Protein AF-A0AAW8KSW6-F1 (afdb_monomer_lite)

Secondary structure (DSSP, 8-state):
-HHHHHHHHHHHS----HHHHHHHHHHHTSSS--HHHHHHHHHHHHHHHHHHHHHHTSTTTT--SEETTEE-HHHHH-HHHHHHHHHHHHHHHHHHHHS-TTPBTTBPPPHHHHHHHHHHHHHHHHHHHHHHHHHHHHTTS---HHHHHHHHHHH-

Structure (mmCIF, N/CA/C/O backbone):
data_AF-A0AAW8KSW6-F1
#
_entry.id   AF-A0AAW8KSW6-F1
#
loop_
_atom_site.group_PDB
_atom_site.id
_atom_site.type_symbol
_atom_site.label_atom_id
_atom_site.label_alt_id
_atom_site.label_comp_id
_atom_site.label_asym_id
_atom_site.label_entity_id
_atom_si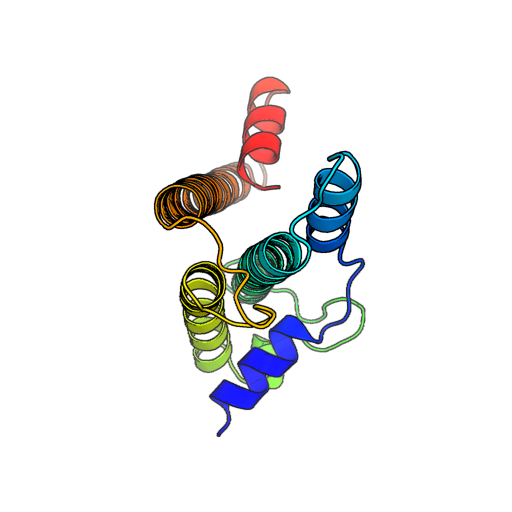te.label_seq_id
_atom_site.pdbx_PDB_ins_code
_atom_site.Cartn_x
_atom_site.Cartn_y
_atom_site.Cartn_z
_atom_site.occupancy
_atom_site.B_iso_or_equiv
_atom_site.auth_seq_id
_atom_site.auth_comp_id
_atom_site.auth_asym_id
_atom_site.auth_atom_id
_atom_site.pdbx_PDB_model_num
ATOM 1 N N . GLU A 1 1 ? 6.067 -20.289 7.081 1.00 73.19 1 GLU A N 1
ATOM 2 C CA . GLU A 1 1 ? 6.186 -19.276 8.149 1.00 73.19 1 GLU A CA 1
ATOM 3 C C . GLU A 1 1 ? 4.908 -18.445 8.217 1.00 73.19 1 GLU A C 1
ATOM 5 O O . GLU A 1 1 ? 4.375 -18.128 7.150 1.00 73.19 1 GLU A O 1
ATOM 10 N N . PRO A 1 2 ? 4.400 -18.128 9.421 1.00 82.06 2 PRO A N 1
ATOM 11 C CA . PRO A 1 2 ? 3.154 -17.374 9.610 1.00 82.06 2 PRO A CA 1
ATOM 12 C C . PRO A 1 2 ? 3.151 -16.025 8.881 1.00 82.06 2 PRO A C 1
ATOM 14 O O . PRO A 1 2 ? 2.206 -15.719 8.160 1.00 82.06 2 PRO A O 1
ATOM 17 N N . LEU A 1 3 ? 4.265 -15.290 8.945 1.00 92.62 3 LEU A N 1
ATOM 18 C CA . LEU A 1 3 ? 4.397 -13.954 8.360 1.00 92.62 3 LEU A CA 1
ATOM 19 C C . LEU A 1 3 ? 4.218 -13.930 6.836 1.00 92.62 3 LEU A C 1
ATOM 21 O O . LEU A 1 3 ? 3.461 -13.119 6.312 1.00 92.62 3 LEU A O 1
ATOM 25 N N . LYS A 1 4 ? 4.828 -14.874 6.109 1.00 95.44 4 LYS A N 1
ATOM 26 C CA . LYS A 1 4 ? 4.630 -15.004 4.653 1.00 95.44 4 LYS A CA 1
ATOM 27 C C . LYS A 1 4 ? 3.157 -15.232 4.294 1.00 95.44 4 LYS A C 1
ATOM 29 O O . LYS A 1 4 ? 2.681 -14.727 3.280 1.00 95.44 4 LYS A O 1
ATOM 34 N N . SER A 1 5 ? 2.449 -16.003 5.119 1.00 97.19 5 SER A N 1
ATOM 35 C CA . SER A 1 5 ? 1.030 -16.303 4.904 1.00 97.19 5 SER A CA 1
ATOM 36 C C . SER A 1 5 ? 0.161 -15.079 5.189 1.00 97.19 5 SER A C 1
ATOM 38 O O . SER A 1 5 ? -0.742 -14.803 4.407 1.00 97.19 5 SER A O 1
ATOM 40 N N . ALA A 1 6 ? 0.484 -14.307 6.230 1.00 97.44 6 ALA A N 1
ATOM 41 C CA . ALA A 1 6 ? -0.185 -13.051 6.556 1.00 97.44 6 ALA A CA 1
ATOM 42 C C . ALA A 1 6 ? 0.007 -11.982 5.465 1.00 97.44 6 ALA A C 1
ATOM 44 O O . ALA A 1 6 ? -0.968 -11.391 5.010 1.00 97.44 6 ALA A O 1
ATOM 45 N N . VAL A 1 7 ? 1.234 -11.804 4.958 1.00 97.56 7 VAL A N 1
ATOM 46 C CA . VAL A 1 7 ? 1.531 -10.901 3.827 1.00 97.56 7 VAL A CA 1
ATOM 47 C C . VAL A 1 7 ? 0.714 -11.288 2.594 1.00 97.56 7 VAL A C 1
ATOM 49 O O . VAL A 1 7 ? 0.074 -10.443 1.969 1.00 97.56 7 VAL A O 1
ATOM 52 N N . HIS A 1 8 ? 0.693 -12.581 2.256 1.00 97.25 8 HIS A N 1
ATOM 53 C CA . HIS A 1 8 ? -0.113 -13.076 1.143 1.00 97.25 8 HIS A CA 1
ATOM 54 C C . HIS A 1 8 ? -1.611 -12.846 1.382 1.00 97.25 8 HIS A C 1
ATOM 56 O O . HIS A 1 8 ? -2.307 -12.393 0.478 1.00 97.25 8 HIS A O 1
ATOM 62 N N . HIS A 1 9 ? -2.106 -13.131 2.589 1.00 97.19 9 HIS A N 1
ATOM 63 C CA . HIS A 1 9 ? -3.501 -12.913 2.969 1.00 97.19 9 HIS A CA 1
ATOM 64 C C . HIS A 1 9 ? -3.904 -11.450 2.800 1.00 97.19 9 HIS A C 1
ATOM 66 O O . HIS A 1 9 ? -4.836 -11.181 2.050 1.00 97.19 9 HIS A O 1
ATOM 72 N N . ALA A 1 10 ? -3.157 -10.511 3.386 1.00 96.56 10 ALA A N 1
ATOM 73 C CA . ALA A 1 10 ? -3.426 -9.075 3.305 1.00 96.56 10 ALA A CA 1
ATOM 74 C C . ALA A 1 10 ? -3.551 -8.571 1.855 1.00 96.56 10 ALA A C 1
ATOM 76 O O . ALA A 1 10 ? -4.452 -7.794 1.538 1.00 96.56 10 ALA A O 1
ATOM 77 N N . VAL A 1 11 ? -2.709 -9.071 0.943 1.00 96.56 11 VAL A N 1
ATOM 78 C CA . VAL A 1 11 ? -2.794 -8.731 -0.487 1.00 96.56 11 VAL A CA 1
ATOM 79 C C . VAL A 1 11 ? -3.980 -9.414 -1.164 1.00 96.56 11 VAL A C 1
ATOM 81 O O . VAL A 1 11 ? -4.621 -8.818 -2.031 1.00 96.56 11 VAL A O 1
ATOM 84 N N . MET A 1 12 ? -4.282 -10.659 -0.797 1.00 94.88 12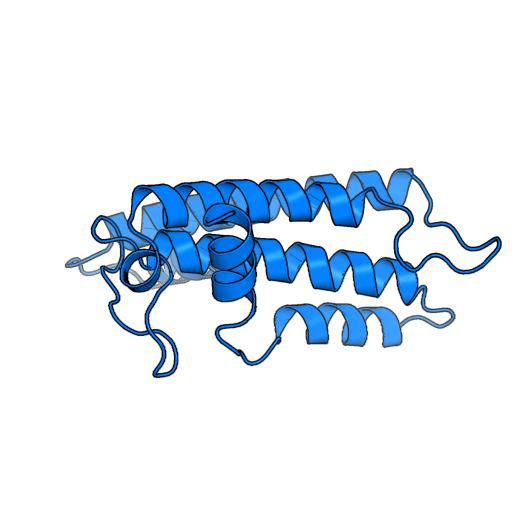 MET A N 1
ATOM 85 C CA . MET A 1 12 ? -5.237 -11.524 -1.494 1.00 94.88 12 MET A CA 1
ATOM 86 C C . MET A 1 12 ? -6.660 -11.500 -0.922 1.00 94.88 12 MET A C 1
ATOM 88 O O . MET A 1 12 ? -7.506 -12.253 -1.404 1.00 94.88 12 MET A O 1
ATOM 92 N N . LEU A 1 13 ? -6.985 -10.560 -0.026 1.00 90.00 13 LEU A N 1
ATOM 93 C CA . LEU A 1 13 ? -8.353 -10.217 0.419 1.00 90.00 13 LEU A CA 1
ATOM 94 C C . LEU A 1 13 ? -9.243 -9.619 -0.706 1.00 90.00 13 LEU A C 1
ATOM 96 O O . LEU A 1 13 ? -10.152 -8.818 -0.476 1.00 90.00 13 LEU A O 1
ATOM 100 N N . GLY A 1 14 ? -8.975 -9.969 -1.966 1.00 86.88 14 GLY A N 1
ATOM 101 C CA . GLY A 1 14 ? -9.665 -9.490 -3.158 1.00 86.88 14 GLY A CA 1
ATOM 102 C C . GLY A 1 14 ? -9.400 -8.015 -3.466 1.00 86.88 14 GLY A C 1
ATOM 103 O O . GLY A 1 14 ? -8.354 -7.455 -3.145 1.00 86.88 14 GLY A O 1
ATOM 104 N N . GLY A 1 15 ? -10.382 -7.364 -4.087 1.00 90.31 15 GLY A N 1
ATOM 105 C CA . GLY A 1 15 ? -10.380 -5.925 -4.334 1.00 90.31 15 GLY A CA 1
ATOM 106 C C . GLY A 1 15 ? -10.525 -5.536 -5.784 1.00 90.31 15 GLY A C 1
ATOM 107 O O . GLY A 1 15 ? -10.344 -6.337 -6.692 1.00 90.31 15 GLY A O 1
ATOM 108 N N . LYS A 1 16 ? -10.887 -4.269 -5.985 1.00 95.38 16 LYS A N 1
ATOM 109 C CA . LYS A 1 16 ? -11.190 -3.725 -7.313 1.00 95.38 16 LYS A CA 1
ATOM 110 C C . LYS A 1 16 ? -9.934 -3.418 -8.135 1.00 95.38 16 LYS A C 1
ATOM 112 O O . LYS A 1 16 ? -10.055 -3.166 -9.324 1.00 95.38 16 LYS A O 1
ATOM 117 N N . ARG A 1 17 ? -8.753 -3.394 -7.497 1.00 96.56 17 ARG A N 1
ATOM 118 C CA . ARG A 1 17 ? -7.448 -3.080 -8.115 1.00 96.56 17 ARG A CA 1
ATOM 119 C C . ARG A 1 17 ? -7.473 -1.797 -8.957 1.00 96.56 17 ARG A C 1
ATOM 121 O O . ARG A 1 17 ? -6.849 -1.716 -10.011 1.00 96.56 17 ARG A O 1
ATOM 128 N N . VAL A 1 18 ? -8.192 -0.779 -8.471 1.00 98.19 18 VAL A N 1
ATOM 129 C CA . VAL A 1 18 ? -8.360 0.505 -9.174 1.00 98.19 18 VAL A CA 1
ATOM 130 C C . VAL A 1 18 ? -7.010 1.187 -9.378 1.00 98.19 18 VAL A C 1
ATOM 132 O O . VAL A 1 18 ? -6.725 1.660 -10.472 1.00 98.19 18 VAL A O 1
ATOM 135 N N . ARG A 1 19 ? -6.150 1.193 -8.353 1.00 97.88 19 ARG A N 1
ATOM 136 C CA . ARG A 1 19 ? -4.840 1.846 -8.416 1.00 97.88 19 ARG A CA 1
ATOM 137 C C . ARG A 1 19 ? -3.909 1.190 -9.457 1.00 97.88 19 ARG A C 1
ATOM 139 O O . ARG A 1 19 ? -3.433 1.911 -10.332 1.00 97.88 19 ARG A O 1
ATOM 146 N N . PRO A 1 20 ? -3.742 -0.152 -9.487 1.00 98.12 20 PRO A N 1
ATOM 147 C CA . PRO A 1 20 ? -3.104 -0.850 -10.603 1.00 98.12 20 PRO A CA 1
ATOM 148 C C . PRO A 1 20 ? -3.692 -0.518 -11.972 1.00 98.12 20 PRO A C 1
ATOM 150 O O . PRO A 1 20 ? -2.944 -0.264 -12.917 1.00 98.12 20 PRO A O 1
ATOM 153 N N . ALA A 1 21 ? -5.024 -0.508 -12.089 1.00 98.19 21 ALA A N 1
ATOM 154 C CA . ALA A 1 21 ? -5.694 -0.217 -13.350 1.00 98.19 21 ALA A CA 1
ATOM 155 C C . ALA A 1 21 ? -5.355 1.194 -13.858 1.00 98.19 21 ALA A C 1
ATOM 157 O O . ALA A 1 21 ? -5.080 1.359 -15.044 1.00 98.19 21 ALA A O 1
ATOM 158 N N . LEU A 1 22 ? -5.279 2.190 -12.967 1.00 98.19 22 LEU A N 1
ATOM 159 C CA . LEU A 1 22 ? -4.863 3.554 -13.308 1.00 98.19 22 LEU A CA 1
ATOM 160 C C . LEU A 1 22 ? -3.409 3.623 -13.796 1.00 98.19 22 LEU A C 1
ATOM 162 O O . LEU A 1 22 ? -3.136 4.340 -14.760 1.00 98.19 22 LEU A O 1
ATOM 166 N N . CYS A 1 23 ? -2.484 2.861 -13.200 1.00 97.56 23 CYS A N 1
ATOM 167 C CA . CYS A 1 23 ? -1.100 2.786 -13.681 1.00 97.56 23 CYS A CA 1
ATOM 168 C C . CYS A 1 23 ? -1.036 2.272 -15.129 1.00 97.56 23 CYS A C 1
ATOM 170 O O . CYS A 1 23 ? -0.387 2.887 -15.977 1.00 97.56 23 CYS A O 1
ATOM 172 N N . TYR A 1 24 ? -1.746 1.182 -15.435 1.00 97.81 24 TYR A N 1
ATOM 173 C CA . TYR A 1 24 ? -1.784 0.622 -16.790 1.00 97.81 24 TYR A CA 1
ATOM 174 C C . TYR A 1 24 ? -2.518 1.518 -17.789 1.00 97.81 24 TYR A C 1
ATOM 176 O O . TYR A 1 24 ? -2.038 1.699 -18.911 1.00 97.81 24 TYR A O 1
ATOM 184 N N . ALA A 1 25 ? -3.651 2.102 -17.394 1.00 98.00 25 ALA A N 1
ATOM 185 C CA . ALA A 1 25 ? -4.396 3.037 -18.229 1.00 98.00 25 ALA A CA 1
ATOM 186 C C . ALA A 1 25 ? -3.526 4.245 -18.601 1.00 98.00 25 ALA A C 1
ATOM 188 O O . ALA A 1 25 ? -3.447 4.602 -19.771 1.00 98.00 25 ALA A O 1
ATOM 189 N N . THR A 1 26 ? -2.792 4.804 -17.633 1.00 96.69 26 THR A N 1
ATOM 190 C CA . THR A 1 26 ? -1.878 5.936 -17.857 1.00 96.69 26 THR A CA 1
ATOM 191 C C . THR A 1 26 ? -0.726 5.567 -18.789 1.00 96.69 26 THR A C 1
ATOM 193 O O . THR A 1 26 ? -0.403 6.331 -19.696 1.00 96.69 26 THR A O 1
ATOM 196 N N . ALA A 1 27 ? -0.123 4.387 -18.608 1.00 95.50 27 ALA A N 1
ATOM 197 C CA . ALA A 1 27 ? 0.924 3.907 -19.507 1.00 95.50 27 ALA A CA 1
ATOM 198 C C . ALA A 1 27 ? 0.406 3.759 -20.945 1.00 95.50 27 ALA A C 1
ATOM 200 O O . ALA A 1 27 ? 1.082 4.176 -21.878 1.00 95.50 27 ALA A O 1
ATOM 201 N N . SER A 1 28 ? -0.818 3.253 -21.116 1.00 96.56 28 SER A N 1
ATOM 202 C CA . SER A 1 28 ? -1.445 3.030 -22.428 1.00 96.56 28 SER A CA 1
ATOM 203 C C . SER A 1 28 ? -1.737 4.316 -23.214 1.00 96.56 28 SER A C 1
ATOM 205 O O . SER A 1 28 ? -2.008 4.242 -24.407 1.00 96.56 28 SER A O 1
ATOM 207 N N . LEU A 1 29 ? -1.671 5.492 -22.576 1.00 97.00 29 LEU A N 1
ATOM 208 C CA . LEU A 1 29 ? -1.768 6.788 -23.260 1.00 97.00 29 LEU A CA 1
ATOM 209 C C . LEU A 1 29 ? -0.467 7.178 -23.986 1.00 97.00 29 LEU A C 1
ATOM 211 O O . LEU A 1 29 ? -0.467 8.126 -24.768 1.00 97.00 29 LEU A O 1
ATOM 215 N N . GLN A 1 30 ? 0.648 6.493 -23.712 1.00 93.62 30 GLN A N 1
ATOM 216 C CA . GLN A 1 30 ? 1.944 6.758 -24.337 1.00 93.62 30 GLN A CA 1
ATOM 217 C C . GLN A 1 30 ? 2.066 6.038 -25.686 1.00 93.62 30 GLN A C 1
ATOM 219 O O . GLN A 1 30 ? 1.563 4.932 -25.858 1.00 93.62 30 GLN A O 1
ATOM 224 N N . SER A 1 31 ? 2.802 6.630 -26.631 1.00 93.00 31 SER A N 1
ATOM 225 C CA . SER A 1 31 ? 3.036 6.039 -27.959 1.00 93.00 31 SER A CA 1
ATOM 226 C C . SER A 1 31 ? 3.920 4.787 -27.931 1.00 93.00 31 SER A C 1
ATOM 228 O O . SER A 1 31 ? 3.766 3.914 -28.780 1.00 93.00 31 SER A O 1
ATOM 230 N N . ASN A 1 32 ? 4.831 4.688 -26.960 1.00 89.38 32 ASN A N 1
ATOM 231 C CA . ASN A 1 32 ? 5.671 3.516 -26.725 1.00 89.38 32 ASN A CA 1
ATOM 232 C C . ASN A 1 32 ? 5.668 3.170 -25.222 1.00 89.38 32 ASN A C 1
ATOM 234 O O . ASN A 1 32 ? 6.558 3.605 -24.483 1.00 89.38 32 ASN A O 1
ATOM 238 N N . PRO A 1 33 ? 4.623 2.482 -24.731 1.00 90.88 33 PRO A N 1
ATOM 239 C CA . PRO A 1 33 ? 4.455 2.225 -23.309 1.00 90.88 33 PRO A CA 1
ATOM 240 C C . PRO A 1 33 ? 5.488 1.222 -22.787 1.00 90.88 33 PRO A C 1
ATOM 242 O O . PRO A 1 33 ? 5.579 0.093 -23.262 1.00 90.88 33 PRO A O 1
ATOM 245 N N . ASN A 1 34 ? 6.201 1.588 -21.719 1.00 91.38 34 ASN A N 1
ATOM 246 C CA . ASN A 1 34 ? 6.984 0.625 -20.946 1.00 91.38 34 ASN A CA 1
ATOM 247 C C . ASN A 1 34 ? 6.065 -0.098 -19.942 1.00 91.38 34 ASN A C 1
ATOM 249 O O . ASN A 1 34 ? 5.923 0.315 -18.786 1.00 91.38 34 ASN A O 1
ATOM 253 N N . PHE A 1 35 ? 5.411 -1.175 -20.387 1.00 93.31 35 PHE A N 1
ATOM 254 C CA . PHE A 1 35 ? 4.485 -1.939 -19.545 1.00 93.31 35 PHE A CA 1
ATOM 255 C C . PHE A 1 35 ? 5.166 -2.681 -18.388 1.00 93.31 35 PHE A C 1
ATOM 257 O O . PH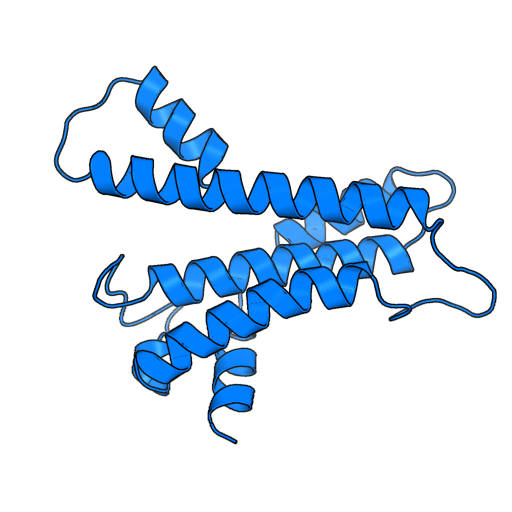E A 1 35 ? 4.515 -2.918 -17.370 1.00 93.31 35 PHE A O 1
ATOM 264 N N . ALA A 1 36 ? 6.460 -2.995 -18.492 1.00 92.81 36 ALA A N 1
ATOM 265 C CA . ALA A 1 36 ? 7.231 -3.557 -17.384 1.00 92.81 36 ALA A CA 1
ATOM 266 C C . ALA A 1 36 ? 7.344 -2.551 -16.225 1.00 92.81 36 ALA A C 1
ATOM 268 O O . ALA A 1 36 ? 7.012 -2.870 -15.080 1.00 92.81 36 ALA A O 1
ATOM 269 N N . ALA A 1 37 ? 7.707 -1.302 -16.534 1.00 93.25 37 ALA A N 1
ATOM 270 C CA . ALA A 1 37 ? 7.750 -0.211 -15.562 1.00 93.25 37 ALA A CA 1
ATOM 271 C C . ALA A 1 37 ? 6.361 0.086 -14.976 1.00 93.25 37 ALA A C 1
ATOM 273 O O . ALA A 1 37 ? 6.213 0.236 -13.762 1.00 93.25 37 ALA A O 1
ATOM 274 N N . ALA A 1 38 ? 5.327 0.116 -15.826 1.00 95.38 38 ALA A N 1
ATOM 275 C CA . ALA A 1 38 ? 3.947 0.315 -15.388 1.00 95.38 38 ALA A CA 1
ATOM 276 C C . ALA A 1 38 ? 3.482 -0.798 -14.438 1.00 95.38 38 ALA A C 1
ATOM 278 O O . ALA A 1 38 ? 2.829 -0.516 -13.435 1.00 95.38 38 ALA A O 1
ATOM 279 N N . ARG A 1 39 ? 3.865 -2.053 -14.707 1.00 96.69 39 ARG A N 1
ATOM 280 C CA . ARG A 1 39 ? 3.571 -3.198 -13.840 1.00 96.69 39 ARG A CA 1
ATOM 281 C C . ARG A 1 39 ? 4.258 -3.079 -12.484 1.00 96.69 39 ARG A C 1
ATOM 283 O O . ARG A 1 39 ? 3.602 -3.318 -11.474 1.00 96.69 39 ARG A O 1
ATOM 290 N N . ARG A 1 40 ? 5.537 -2.688 -12.434 1.00 96.81 40 ARG A N 1
ATOM 291 C CA . ARG A 1 40 ? 6.234 -2.449 -11.156 1.00 96.81 40 ARG A CA 1
ATOM 292 C C . ARG A 1 40 ? 5.547 -1.356 -10.341 1.00 96.81 40 ARG A C 1
ATOM 294 O O . ARG A 1 40 ? 5.277 -1.567 -9.164 1.00 96.81 40 ARG A O 1
ATOM 301 N N . ALA A 1 41 ? 5.189 -0.238 -10.975 1.00 97.31 41 ALA A N 1
ATOM 302 C CA . ALA A 1 41 ? 4.448 0.840 -10.320 1.00 97.31 41 ALA A CA 1
ATOM 303 C C . ALA A 1 41 ? 3.065 0.388 -9.820 1.00 97.31 41 ALA A C 1
ATOM 305 O O . ALA A 1 41 ? 2.693 0.697 -8.689 1.00 97.31 41 ALA A O 1
ATOM 306 N N . ALA A 1 42 ? 2.335 -0.389 -10.625 1.00 98.19 42 ALA A N 1
ATOM 307 C CA . ALA A 1 42 ? 1.035 -0.944 -10.263 1.00 98.19 42 ALA A CA 1
ATOM 308 C C . ALA A 1 42 ? 1.120 -1.855 -9.030 1.00 98.19 42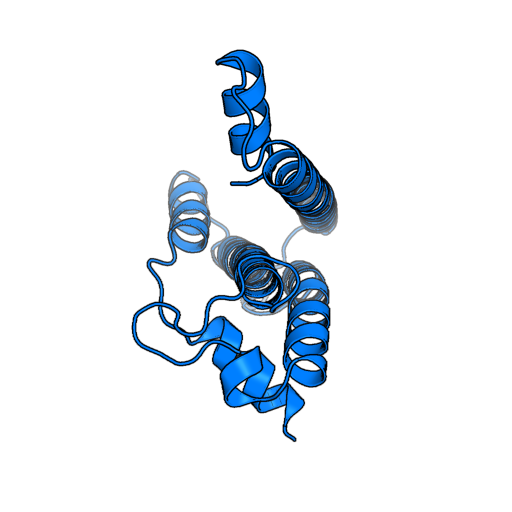 ALA A C 1
ATOM 310 O O . ALA A 1 42 ? 0.311 -1.727 -8.114 1.00 98.19 42 ALA A O 1
ATOM 311 N N . VAL A 1 43 ? 2.112 -2.752 -8.992 1.00 98.12 43 VAL A N 1
ATOM 312 C CA . VAL A 1 43 ? 2.352 -3.629 -7.839 1.00 98.12 43 VAL A CA 1
ATOM 313 C C . VAL A 1 43 ? 2.729 -2.801 -6.616 1.00 98.12 43 VAL A C 1
ATOM 315 O O . VAL A 1 43 ? 2.124 -2.977 -5.568 1.00 98.12 43 VAL A O 1
ATOM 318 N N . ALA A 1 44 ? 3.669 -1.864 -6.742 1.00 98.38 44 ALA A N 1
ATOM 319 C CA . ALA A 1 44 ? 4.132 -1.065 -5.615 1.00 98.38 44 ALA A CA 1
ATOM 320 C C . ALA A 1 44 ? 3.020 -0.230 -4.970 1.00 98.38 44 ALA A C 1
ATOM 322 O O . ALA A 1 44 ? 2.864 -0.247 -3.753 1.00 98.38 44 ALA A O 1
ATOM 323 N N . VAL A 1 45 ? 2.200 0.453 -5.770 1.00 98.38 45 VAL A N 1
ATOM 324 C CA . VAL A 1 45 ? 1.064 1.221 -5.243 1.00 98.38 45 VAL A CA 1
ATOM 325 C C . VAL A 1 45 ? 0.022 0.312 -4.588 1.00 98.38 45 VAL A C 1
ATOM 327 O O . VAL A 1 45 ? -0.555 0.683 -3.569 1.00 98.38 45 VAL A O 1
ATOM 330 N N . GLU A 1 46 ? -0.225 -0.881 -5.132 1.00 98.56 46 GLU A N 1
ATOM 331 C CA . GLU A 1 46 ? -1.163 -1.816 -4.505 1.00 98.56 46 GLU A CA 1
ATOM 332 C C . GLU A 1 46 ? -0.597 -2.425 -3.221 1.00 98.56 46 GLU A C 1
ATOM 334 O O . GLU A 1 46 ? -1.364 -2.665 -2.297 1.00 98.56 46 GLU A O 1
ATOM 339 N N . LEU A 1 47 ? 0.720 -2.626 -3.115 1.00 98.56 47 LEU A N 1
ATOM 340 C CA . LEU A 1 47 ? 1.368 -3.029 -1.864 1.00 98.56 47 LEU A CA 1
ATOM 341 C C . LEU A 1 47 ? 1.223 -1.936 -0.798 1.00 98.56 47 LEU A C 1
ATOM 343 O O . LEU A 1 47 ? 0.855 -2.254 0.330 1.00 98.56 47 LEU A O 1
ATOM 347 N N . ILE A 1 48 ? 1.402 -0.660 -1.174 1.00 98.50 48 ILE A N 1
ATOM 348 C CA . ILE A 1 48 ? 1.120 0.480 -0.287 1.00 98.50 48 ILE A CA 1
ATOM 349 C C . ILE A 1 48 ? -0.337 0.475 0.180 1.00 98.50 48 ILE A C 1
ATOM 351 O O . ILE A 1 48 ? -0.622 0.581 1.368 1.00 98.50 48 ILE A O 1
ATOM 355 N N . HIS A 1 49 ? -1.267 0.274 -0.750 1.00 98.38 49 HIS A N 1
ATOM 356 C CA . HIS A 1 49 ? -2.682 0.194 -0.415 1.00 98.38 49 HIS A CA 1
ATOM 357 C C . HIS A 1 49 ? -3.015 -0.997 0.498 1.00 98.38 49 HIS A C 1
ATOM 359 O O . HIS A 1 49 ? -3.794 -0.853 1.433 1.00 98.38 49 HIS A O 1
ATOM 365 N N . CYS A 1 50 ? -2.455 -2.181 0.237 1.00 98.19 50 CYS A N 1
ATOM 366 C CA . CYS A 1 50 ? -2.720 -3.363 1.055 1.00 98.19 50 CYS A CA 1
ATOM 367 C C . CYS A 1 50 ? -2.131 -3.221 2.461 1.00 98.19 50 CYS A C 1
ATOM 369 O O . CYS A 1 50 ? -2.779 -3.660 3.409 1.00 98.19 50 CYS A O 1
ATOM 371 N N . TYR A 1 51 ? -0.951 -2.601 2.613 1.00 97.75 51 TYR A N 1
ATOM 372 C CA . TYR A 1 51 ? -0.418 -2.335 3.951 1.00 97.75 51 TYR A CA 1
ATOM 373 C C . TYR A 1 51 ? -1.352 -1.401 4.714 1.00 97.75 51 TYR A C 1
ATOM 375 O O . TYR A 1 51 ? -1.662 -1.689 5.866 1.00 97.75 51 TYR A O 1
ATOM 383 N N . SER A 1 52 ? -1.817 -0.318 4.074 1.00 98.00 52 SER A N 1
ATOM 384 C CA . SER A 1 52 ? -2.636 0.679 4.766 1.00 98.00 52 SER A CA 1
ATOM 385 C C . SER A 1 52 ? -3.907 0.037 5.309 1.00 98.00 52 SER A C 1
ATOM 387 O O . SER A 1 52 ? -4.252 0.256 6.456 1.00 98.00 52 SER A O 1
ATOM 389 N N . LEU A 1 53 ? -4.538 -0.846 4.527 1.00 98.00 53 LEU A N 1
ATOM 390 C CA . LEU A 1 53 ? -5.703 -1.612 4.970 1.00 98.00 53 LEU A CA 1
ATOM 391 C C . LEU A 1 53 ? -5.379 -2.588 6.105 1.00 98.00 53 LEU A C 1
ATOM 393 O O . LEU A 1 53 ? -6.165 -2.712 7.034 1.00 98.00 53 LEU A O 1
ATOM 397 N N . ALA A 1 54 ? -4.245 -3.291 6.039 1.00 97.62 54 ALA A N 1
ATOM 398 C CA . ALA A 1 54 ? -3.860 -4.230 7.091 1.00 97.62 54 ALA A CA 1
ATOM 399 C C . ALA A 1 54 ? -3.642 -3.529 8.442 1.00 97.62 54 ALA A C 1
ATOM 401 O O . ALA A 1 54 ? -3.951 -4.116 9.478 1.00 97.62 54 ALA A O 1
ATOM 402 N N . HIS A 1 55 ? -3.118 -2.299 8.425 1.00 98.44 55 HIS A N 1
ATOM 403 C CA . HIS A 1 55 ? -2.949 -1.467 9.618 1.00 98.44 55 HIS A CA 1
ATOM 404 C C . HIS A 1 55 ? -4.257 -0.795 10.047 1.00 98.44 55 HIS A C 1
ATOM 406 O O . HIS A 1 55 ? -4.561 -0.825 11.234 1.00 98.44 55 HIS A O 1
ATOM 412 N N . ASP A 1 56 ? -5.053 -0.266 9.116 1.00 97.44 56 ASP A N 1
ATOM 413 C CA . ASP A 1 56 ? -6.369 0.325 9.410 1.00 97.44 56 ASP A CA 1
ATOM 414 C C . ASP A 1 56 ? -7.324 -0.696 10.042 1.00 97.44 56 ASP A C 1
ATOM 416 O O . ASP A 1 56 ? -8.099 -0.351 10.923 1.00 97.44 56 ASP A O 1
ATOM 420 N N . ASP A 1 57 ? -7.222 -1.976 9.672 1.00 98.12 57 ASP A N 1
ATOM 421 C CA . ASP A 1 57 ? -8.039 -3.041 10.258 1.00 98.12 57 ASP A CA 1
ATOM 422 C C . ASP A 1 57 ? -7.701 -3.336 11.734 1.00 98.12 57 ASP A C 1
ATOM 424 O O . ASP A 1 57 ? -8.443 -4.073 12.378 1.00 98.12 57 ASP A O 1
ATOM 428 N N . LEU A 1 58 ? -6.576 -2.856 12.284 1.00 98.50 58 LEU A N 1
ATOM 429 C CA . LEU A 1 58 ? -6.149 -3.197 13.649 1.00 98.50 58 LEU A CA 1
ATOM 430 C C . LEU A 1 58 ? -7.116 -2.661 14.723 1.00 98.50 58 LEU A C 1
ATOM 432 O O . LEU A 1 58 ? -7.752 -1.625 14.518 1.00 98.50 58 LEU A O 1
ATOM 436 N N . PRO A 1 59 ? -7.170 -3.286 15.918 1.00 98.25 59 PRO A N 1
ATOM 437 C CA . PRO A 1 59 ? -8.060 -2.849 16.998 1.00 98.25 59 PRO A CA 1
ATOM 438 C C . PRO A 1 59 ? -7.864 -1.410 17.482 1.00 98.25 59 PRO A C 1
ATOM 440 O O . PRO A 1 59 ? -8.789 -0.814 18.026 1.00 98.25 59 PRO A O 1
ATOM 443 N N . CYS A 1 60 ? -6.665 -0.850 17.309 1.00 96.62 60 CYS A N 1
ATOM 444 C CA . CYS A 1 60 ? -6.355 0.537 17.661 1.00 96.62 60 CYS A CA 1
ATOM 445 C C . CYS A 1 60 ? -6.709 1.562 16.568 1.00 96.62 60 CYS A C 1
ATOM 447 O O . CYS A 1 60 ? -6.494 2.753 16.786 1.00 96.62 60 CYS A O 1
ATOM 449 N N . MET A 1 61 ? -7.204 1.095 15.421 1.00 97.06 61 MET A N 1
ATOM 450 C CA . MET A 1 61 ? -7.606 1.886 14.259 1.00 97.06 61 MET A CA 1
ATOM 451 C C . MET A 1 61 ? -9.116 1.673 14.032 1.00 97.06 61 MET A C 1
ATOM 453 O O . MET A 1 61 ? -9.900 1.998 14.921 1.00 97.06 61 MET A O 1
ATOM 457 N N . ASP A 1 62 ? -9.539 1.069 12.917 1.00 96.12 62 ASP A N 1
ATOM 458 C CA . ASP A 1 62 ? -10.960 0.854 12.603 1.00 96.12 62 ASP A CA 1
ATOM 459 C C . ASP A 1 62 ? -11.545 -0.370 13.340 1.00 96.12 62 ASP A C 1
ATOM 461 O O . ASP A 1 62 ? -12.764 -0.512 13.452 1.00 96.12 62 ASP A O 1
ATOM 465 N N . ASN A 1 63 ? -10.690 -1.261 13.867 1.00 97.12 63 ASN A N 1
ATOM 466 C CA . ASN A 1 63 ? -11.080 -2.502 14.549 1.00 97.12 63 ASN A CA 1
ATOM 467 C C . ASN A 1 63 ? -12.007 -3.404 13.701 1.00 97.12 63 ASN A C 1
ATOM 469 O O . ASN A 1 63 ? -12.931 -4.056 14.202 1.00 97.12 63 ASN A O 1
ATOM 473 N N . ASP A 1 64 ? -11.762 -3.439 12.391 1.00 97.94 64 ASP A N 1
ATOM 474 C CA . ASP A 1 64 ? -12.538 -4.227 11.439 1.00 97.94 64 ASP A CA 1
ATOM 475 C C . ASP A 1 64 ? -12.242 -5.729 11.595 1.00 97.94 64 ASP A C 1
ATOM 477 O O . ASP A 1 64 ? -11.123 -6.203 11.389 1.00 97.94 64 ASP A O 1
ATOM 481 N N . LEU A 1 65 ? -13.273 -6.532 11.877 1.00 98.19 65 LEU A N 1
ATOM 482 C CA . LEU A 1 65 ? -13.132 -7.995 11.962 1.00 98.19 65 LEU A CA 1
ATOM 483 C C . LEU A 1 65 ? -13.181 -8.685 10.592 1.00 98.19 65 LEU A C 1
ATOM 485 O O . LEU A 1 65 ? -12.660 -9.789 10.410 1.00 98.19 65 LEU A O 1
ATOM 489 N N . LEU A 1 66 ? -13.850 -8.056 9.624 1.00 97.75 66 LEU A N 1
ATOM 490 C CA . LEU A 1 66 ? -14.069 -8.597 8.288 1.00 97.75 66 LEU A CA 1
ATOM 491 C C . LEU A 1 66 ? -13.792 -7.542 7.225 1.00 97.75 66 LEU A C 1
ATOM 493 O O . LEU A 1 66 ? -14.318 -6.436 7.279 1.00 97.75 66 LEU A O 1
ATOM 497 N N . ARG A 1 67 ? -13.098 -7.944 6.162 1.00 97.25 67 ARG A N 1
ATOM 498 C CA . ARG A 1 67 ? -12.913 -7.144 4.953 1.00 97.25 67 ARG A CA 1
ATOM 499 C C . ARG A 1 67 ? -13.386 -7.939 3.750 1.00 97.25 67 ARG A C 1
ATOM 501 O O . ARG A 1 67 ? -12.882 -9.017 3.448 1.00 97.25 67 ARG A O 1
ATOM 508 N N . ARG A 1 68 ? -14.404 -7.407 3.060 1.00 95.06 68 ARG A N 1
ATOM 509 C CA . ARG A 1 68 ? -15.047 -8.048 1.890 1.00 95.06 68 ARG A CA 1
ATOM 510 C C . ARG A 1 68 ? -15.522 -9.482 2.179 1.00 95.06 68 ARG A C 1
ATOM 512 O O . ARG A 1 68 ? -15.391 -10.371 1.342 1.00 95.06 68 ARG A O 1
ATOM 519 N N . GLY A 1 69 ? -16.074 -9.691 3.375 1.00 94.94 69 GLY A N 1
ATOM 520 C CA . GLY A 1 69 ? -16.608 -10.982 3.819 1.00 94.94 69 GLY A CA 1
ATOM 521 C C . GLY A 1 69 ? -15.554 -12.007 4.246 1.00 94.94 69 GLY A C 1
ATOM 522 O O . GLY A 1 69 ? -15.916 -13.149 4.504 1.00 94.94 69 GLY A O 1
ATOM 523 N N . GLN A 1 70 ? -14.277 -11.626 4.322 1.00 96.31 70 GLN A N 1
ATOM 524 C CA . GLN A 1 70 ? -13.178 -12.479 4.783 1.00 96.31 70 GLN A CA 1
ATOM 525 C C . GLN A 1 70 ? -12.577 -11.920 6.082 1.00 96.31 70 GLN A C 1
ATOM 527 O O . GLN A 1 70 ? -12.598 -10.700 6.253 1.00 96.31 70 GLN A O 1
ATOM 532 N N . PRO A 1 71 ? -12.021 -12.758 6.977 1.00 97.81 71 PRO A N 1
ATOM 533 C CA . PRO A 1 71 ? -11.314 -12.289 8.169 1.00 97.81 71 PRO A CA 1
ATOM 534 C C . PRO A 1 71 ? -10.194 -11.307 7.823 1.00 97.81 71 PRO A C 1
ATOM 536 O O . PRO A 1 71 ? -9.405 -11.565 6.908 1.00 97.81 71 PRO A O 1
ATOM 539 N N . THR A 1 72 ? -10.102 -10.197 8.553 1.00 98.25 72 THR A N 1
ATOM 540 C CA . THR A 1 72 ? -8.970 -9.267 8.419 1.00 98.25 72 THR A CA 1
ATOM 541 C C . THR A 1 72 ? -7.665 -9.925 8.867 1.00 98.25 72 THR A C 1
ATOM 543 O O . THR A 1 72 ? -7.652 -11.012 9.455 1.00 98.25 72 THR A O 1
ATOM 546 N N . CYS A 1 73 ? -6.529 -9.309 8.531 1.00 97.81 73 CYS A N 1
ATOM 547 C CA . CYS A 1 73 ? -5.225 -9.929 8.769 1.00 97.81 73 CYS A CA 1
ATOM 548 C C . CYS A 1 73 ? -4.983 -10.212 10.260 1.00 97.81 73 CYS A C 1
ATOM 550 O O . CYS A 1 73 ? -4.496 -11.291 10.599 1.00 97.81 73 CYS A O 1
ATOM 552 N N . HIS A 1 74 ? -5.371 -9.288 11.145 1.00 98.25 74 HIS A N 1
ATOM 553 C CA . HIS A 1 74 ? -5.177 -9.456 12.585 1.00 98.25 74 HIS A CA 1
ATOM 554 C C . HIS A 1 74 ? -6.100 -10.531 13.174 1.00 98.25 74 HIS A C 1
ATOM 556 O O . HIS A 1 74 ? -5.682 -11.276 14.055 1.00 98.25 74 HIS A O 1
ATOM 562 N N . VAL A 1 75 ? -7.316 -10.689 12.640 1.00 98.25 75 VAL A N 1
ATOM 563 C CA . VAL A 1 75 ? -8.230 -11.764 13.053 1.00 98.25 75 VAL A CA 1
ATOM 564 C C . VAL A 1 75 ? -7.687 -13.136 12.653 1.00 98.25 75 VAL A C 1
ATOM 566 O O . VAL A 1 75 ? -7.804 -14.095 13.412 1.00 98.25 75 VAL A O 1
ATOM 569 N N . ALA A 1 76 ? -7.090 -13.250 11.465 1.00 97.44 76 ALA A N 1
ATOM 570 C CA . ALA A 1 76 ? -6.587 -14.524 10.958 1.00 97.44 76 ALA A CA 1
ATOM 571 C C . ALA A 1 76 ? -5.217 -14.928 11.536 1.00 97.44 76 ALA A C 1
ATOM 573 O O . ALA A 1 76 ? -4.944 -16.124 11.655 1.00 97.44 76 ALA A O 1
ATOM 574 N N . PHE A 1 77 ? -4.353 -13.961 11.867 1.00 97.56 77 PHE A N 1
ATOM 575 C CA . PHE A 1 77 ? -2.944 -14.222 12.199 1.00 97.56 77 PHE A CA 1
ATOM 576 C C . PHE A 1 77 ? -2.452 -13.582 13.504 1.00 97.56 77 PHE A C 1
ATOM 578 O O . PHE A 1 77 ? -1.315 -13.841 13.889 1.00 97.56 77 PHE A O 1
ATOM 585 N N . GLY A 1 78 ? -3.276 -12.791 14.190 1.00 97.94 78 GLY A N 1
ATOM 586 C CA . GLY A 1 78 ? -2.871 -11.997 15.351 1.00 97.94 78 GLY A CA 1
ATOM 587 C C . GLY A 1 78 ? -2.415 -10.584 14.980 1.00 97.94 78 GLY A C 1
ATOM 588 O O . GLY A 1 78 ? -1.995 -10.315 13.851 1.00 97.94 78 GLY A O 1
ATOM 589 N N . GLU A 1 79 ? -2.524 -9.665 15.941 1.00 98.25 79 GLU A N 1
ATOM 590 C CA . GLU A 1 79 ? -2.191 -8.243 15.774 1.00 98.25 79 GLU A CA 1
ATOM 591 C C . GLU A 1 79 ? -0.715 -8.019 15.438 1.00 98.25 79 GLU A C 1
ATOM 593 O O . GLU A 1 79 ? -0.399 -7.270 14.516 1.00 98.25 79 GLU A O 1
ATOM 598 N N . ASP A 1 80 ? 0.188 -8.711 16.134 1.00 98.12 80 ASP A N 1
ATOM 599 C CA . ASP A 1 80 ? 1.636 -8.616 15.936 1.00 98.12 80 ASP A CA 1
ATOM 600 C C . ASP A 1 80 ? 2.049 -9.019 14.514 1.00 98.12 80 ASP A C 1
ATOM 602 O O . ASP A 1 80 ? 2.801 -8.320 13.835 1.00 98.12 80 ASP A O 1
ATOM 606 N N . THR A 1 81 ? 1.497 -10.124 14.025 1.00 98.19 81 THR A N 1
ATOM 607 C CA . THR A 1 81 ? 1.782 -10.645 12.694 1.00 98.19 81 THR A CA 1
ATOM 608 C C . THR A 1 81 ? 1.153 -9.767 11.614 1.00 98.19 81 THR A C 1
ATOM 610 O O . THR A 1 81 ? 1.767 -9.573 10.565 1.00 98.19 81 THR A O 1
ATOM 613 N N . ALA A 1 82 ? -0.038 -9.207 11.849 1.00 98.06 82 ALA A N 1
ATOM 614 C CA . ALA A 1 82 ? -0.679 -8.275 10.922 1.00 98.06 82 ALA A CA 1
ATOM 615 C C . ALA A 1 82 ? 0.072 -6.942 10.813 1.00 98.06 82 ALA A C 1
ATOM 617 O O . ALA A 1 82 ? 0.280 -6.452 9.700 1.00 98.06 82 ALA A O 1
ATOM 618 N N . LEU A 1 83 ? 0.544 -6.404 11.941 1.00 98.38 83 LEU A N 1
ATOM 619 C CA . LEU A 1 83 ? 1.396 -5.218 11.980 1.00 98.38 83 LEU A CA 1
ATOM 620 C C . LEU A 1 83 ? 2.660 -5.436 11.135 1.00 98.38 83 LEU A C 1
ATOM 622 O O . LEU A 1 83 ? 2.908 -4.687 10.188 1.00 98.38 83 LEU A O 1
ATOM 626 N N . LEU A 1 84 ? 3.398 -6.519 11.408 1.00 98.44 84 LEU A N 1
ATOM 627 C CA . LEU A 1 84 ? 4.631 -6.858 10.689 1.00 98.44 84 LEU A CA 1
ATOM 628 C C . LEU A 1 84 ? 4.386 -7.195 9.211 1.00 98.44 84 LEU A C 1
ATOM 630 O O . LEU A 1 84 ? 5.245 -6.941 8.364 1.00 98.44 84 LEU A O 1
ATOM 634 N N . ALA A 1 85 ? 3.222 -7.757 8.871 1.00 98.38 85 ALA A N 1
ATOM 635 C CA . ALA A 1 85 ? 2.841 -7.970 7.480 1.00 98.38 85 ALA A CA 1
ATOM 636 C C . ALA A 1 85 ? 2.693 -6.633 6.739 1.00 98.38 85 ALA A C 1
ATOM 638 O O . ALA A 1 85 ? 3.184 -6.514 5.615 1.00 98.38 85 ALA A O 1
ATOM 639 N N . GLY A 1 86 ? 2.086 -5.621 7.366 1.00 98.19 86 GLY A N 1
ATOM 640 C CA . GLY A 1 86 ? 2.028 -4.267 6.813 1.00 98.19 86 GLY A CA 1
ATOM 641 C C . GLY A 1 86 ? 3.419 -3.650 6.609 1.00 98.19 86 GLY A C 1
ATOM 642 O O . GLY A 1 86 ? 3.717 -3.163 5.518 1.00 98.19 86 GLY A O 1
ATOM 643 N N . ASP A 1 87 ? 4.317 -3.773 7.588 1.00 98.44 87 ASP A N 1
ATOM 644 C CA . ASP A 1 87 ? 5.688 -3.241 7.488 1.00 98.44 87 ASP A CA 1
ATOM 645 C C . ASP A 1 87 ? 6.474 -3.860 6.317 1.00 98.44 87 ASP A C 1
ATOM 647 O O . ASP A 1 87 ? 7.195 -3.172 5.575 1.00 98.44 87 ASP A O 1
ATOM 651 N N . ILE A 1 88 ? 6.297 -5.168 6.101 1.00 98.06 88 ILE A N 1
ATOM 652 C CA . ILE A 1 88 ? 6.870 -5.873 4.952 1.00 98.06 88 ILE A CA 1
ATOM 653 C C . ILE A 1 88 ? 6.265 -5.362 3.648 1.00 98.06 88 ILE A C 1
ATOM 655 O O . ILE A 1 88 ? 7.015 -5.075 2.717 1.00 98.06 88 ILE A O 1
ATOM 659 N N . LEU A 1 89 ? 4.940 -5.226 3.561 1.00 98.50 89 LEU A N 1
ATOM 660 C CA . LEU A 1 89 ? 4.270 -4.749 2.348 1.00 98.50 89 LEU A CA 1
ATOM 661 C C . LEU A 1 89 ? 4.747 -3.349 1.950 1.00 98.50 89 LEU A C 1
ATOM 663 O O . LEU A 1 89 ? 5.038 -3.115 0.774 1.00 98.50 89 LEU A O 1
ATOM 667 N N . GLN A 1 90 ? 4.899 -2.445 2.922 1.00 98.50 90 GLN A N 1
ATOM 668 C CA . GLN A 1 90 ? 5.453 -1.116 2.682 1.00 98.50 90 GLN A CA 1
ATOM 669 C C . GLN A 1 90 ? 6.880 -1.195 2.124 1.00 98.50 90 GLN A C 1
ATOM 671 O O . GLN A 1 90 ? 7.189 -0.541 1.130 1.00 98.50 90 GLN A O 1
ATOM 676 N N . SER A 1 91 ? 7.741 -2.026 2.714 1.00 98.19 91 SER A N 1
ATOM 677 C CA . SER A 1 91 ? 9.131 -2.197 2.266 1.00 98.19 91 SER A CA 1
ATOM 678 C C . SER A 1 91 ? 9.216 -2.817 0.864 1.00 98.19 91 SER A C 1
ATOM 680 O O . SER A 1 91 ? 9.932 -2.315 -0.008 1.00 98.19 91 SER A O 1
ATOM 682 N N . MET A 1 92 ? 8.417 -3.858 0.611 1.00 98.12 92 MET A N 1
ATOM 683 C CA . MET A 1 92 ? 8.332 -4.544 -0.679 1.00 98.12 92 MET A CA 1
ATOM 684 C C . MET A 1 92 ? 7.874 -3.611 -1.802 1.00 98.12 92 MET A C 1
ATOM 686 O O . MET A 1 92 ? 8.282 -3.790 -2.947 1.00 98.12 92 MET A O 1
ATOM 690 N N . ALA A 1 93 ? 7.051 -2.599 -1.512 1.00 98.50 93 ALA A N 1
ATOM 691 C CA . ALA A 1 93 ? 6.627 -1.633 -2.521 1.00 98.50 93 ALA A CA 1
ATOM 692 C C . ALA A 1 93 ? 7.821 -0.894 -3.153 1.00 98.50 93 ALA A C 1
ATOM 694 O O . ALA A 1 93 ? 7.906 -0.768 -4.379 1.00 98.50 93 ALA A O 1
ATOM 695 N N . PHE A 1 94 ? 8.778 -0.454 -2.331 1.00 98.25 94 PHE A N 1
ATOM 696 C CA . PHE A 1 94 ? 9.993 0.210 -2.807 1.00 98.25 94 PHE A CA 1
ATOM 697 C C . PHE A 1 94 ? 10.968 -0.771 -3.455 1.00 98.25 94 PHE A C 1
ATOM 699 O O . PHE A 1 94 ? 11.554 -0.445 -4.488 1.00 98.25 94 PHE A O 1
ATOM 706 N N . GLU A 1 95 ? 11.095 -1.982 -2.905 1.00 97.88 95 GLU A N 1
ATOM 707 C CA . GLU A 1 95 ? 11.889 -3.052 -3.514 1.00 97.88 95 GLU A CA 1
ATOM 708 C C . GLU A 1 95 ? 11.411 -3.347 -4.942 1.00 97.88 95 GLU A C 1
ATOM 710 O O . GLU A 1 95 ? 12.206 -3.335 -5.882 1.00 97.88 95 GLU A O 1
ATOM 715 N N . VAL A 1 96 ? 10.100 -3.535 -5.133 1.00 97.19 96 VAL A N 1
ATOM 716 C CA . VAL A 1 96 ? 9.517 -3.837 -6.443 1.00 97.19 96 VAL A CA 1
ATOM 717 C C . VAL A 1 96 ? 9.753 -2.697 -7.426 1.00 97.19 96 VAL A C 1
ATOM 719 O O . VAL A 1 96 ? 10.149 -2.986 -8.555 1.00 97.19 96 VAL A O 1
ATOM 722 N N . LEU A 1 97 ? 9.577 -1.430 -7.029 1.00 95.06 97 LEU A N 1
ATOM 723 C CA . LEU A 1 97 ? 9.880 -0.283 -7.901 1.00 95.06 97 LEU A CA 1
ATOM 724 C C . LEU A 1 97 ? 11.342 -0.259 -8.357 1.00 95.06 97 LEU A C 1
ATOM 726 O O . LEU A 1 97 ? 11.604 0.026 -9.524 1.00 95.06 97 LEU A O 1
ATOM 730 N N . GLY A 1 98 ? 12.272 -0.551 -7.446 1.00 94.56 98 GLY A N 1
ATOM 731 C CA . GLY A 1 98 ? 13.714 -0.561 -7.713 1.00 94.56 98 GLY A CA 1
ATOM 732 C C . GLY A 1 98 ? 14.228 -1.811 -8.417 1.00 94.56 98 GLY A C 1
ATOM 733 O O . GLY A 1 98 ? 15.379 -1.846 -8.851 1.00 94.56 98 GLY A O 1
ATOM 734 N N . SER A 1 99 ? 13.399 -2.845 -8.509 1.00 93.50 99 SER A N 1
ATOM 735 C CA . SER A 1 99 ? 13.781 -4.131 -9.071 1.00 93.50 99 SER A CA 1
ATOM 736 C C . SER A 1 99 ? 13.835 -4.123 -10.601 1.00 93.50 99 SER A C 1
ATOM 738 O O . SER A 1 99 ? 13.321 -3.239 -11.285 1.00 93.50 99 SER A O 1
ATOM 740 N N . ARG A 1 100 ? 14.389 -5.209 -11.141 1.00 91.25 100 ARG A N 1
ATOM 741 C CA . ARG A 1 100 ? 14.324 -5.560 -12.567 1.00 91.25 100 ARG A CA 1
ATOM 742 C C . ARG A 1 100 ? 13.207 -6.556 -12.880 1.00 91.25 100 ARG A C 1
ATOM 744 O O . ARG A 1 100 ? 13.225 -7.211 -13.920 1.00 91.25 100 ARG A O 1
ATOM 751 N N . LEU A 1 101 ? 12.247 -6.721 -11.965 1.00 92.06 101 LEU A N 1
ATOM 752 C CA . LEU A 1 101 ? 11.112 -7.612 -12.183 1.00 92.06 101 LEU A CA 1
ATOM 753 C C . LEU A 1 101 ? 10.350 -7.168 -13.427 1.00 92.06 101 LEU A C 1
ATOM 755 O O . LEU A 1 101 ? 10.064 -5.983 -13.592 1.00 92.06 101 LEU A O 1
ATOM 759 N N . PHE A 1 102 ? 9.982 -8.139 -14.261 1.00 92.38 102 PHE A N 1
ATOM 760 C CA . PHE A 1 102 ? 9.233 -7.943 -15.505 1.00 92.38 102 PHE A CA 1
ATOM 761 C C . PHE A 1 102 ? 9.986 -7.228 -16.634 1.00 92.38 102 PHE A C 1
ATOM 763 O O . PHE A 1 102 ? 9.381 -7.041 -17.685 1.00 92.38 102 PHE A O 1
ATOM 770 N N . ASP A 1 103 ? 11.258 -6.844 -16.451 1.00 90.19 103 ASP A N 1
ATOM 771 C CA . ASP A 1 103 ? 12.083 -6.357 -17.563 1.00 90.19 103 ASP A CA 1
ATOM 772 C C . ASP A 1 103 ? 12.139 -7.424 -18.669 1.00 90.19 103 ASP A C 1
ATOM 774 O O . ASP A 1 103 ? 12.387 -8.605 -18.407 1.00 90.19 103 ASP A O 1
ATOM 778 N N . GLU A 1 104 ? 11.955 -6.998 -19.915 1.00 81.88 104 GLU A N 1
ATOM 779 C CA . GLU A 1 104 ? 12.261 -7.815 -21.089 1.00 81.88 104 GLU A CA 1
ATOM 780 C C . GLU A 1 104 ? 13.741 -7.642 -21.463 1.00 81.88 104 GLU A C 1
ATOM 782 O O . GLU A 1 104 ? 14.394 -6.671 -21.063 1.00 81.88 104 GLU A O 1
ATOM 787 N N . GLN A 1 105 ? 14.315 -8.592 -22.210 1.00 75.94 105 GLN A N 1
ATOM 788 C CA . GLN A 1 105 ? 15.741 -8.551 -22.556 1.00 75.94 105 GLN A CA 1
ATOM 789 C C . GLN A 1 105 ? 16.113 -7.217 -23.224 1.00 75.94 105 GLN A C 1
ATOM 791 O O . GLN A 1 105 ? 15.586 -6.859 -24.273 1.00 75.94 105 GLN A O 1
ATOM 796 N N . GLY A 1 106 ? 17.034 -6.476 -22.598 1.00 69.38 106 GLY A N 1
ATOM 797 C CA . GLY A 1 106 ? 17.511 -5.181 -23.093 1.00 69.38 106 GLY A CA 1
ATOM 798 C C . GLY A 1 106 ? 16.599 -3.981 -22.802 1.00 69.38 106 GLY A C 1
ATOM 799 O O . GLY A 1 106 ? 16.993 -2.860 -23.112 1.00 69.38 106 GLY A O 1
ATOM 800 N N . GLN A 1 107 ? 15.435 -4.171 -22.170 1.00 72.06 107 GLN A N 1
ATOM 801 C CA . GLN A 1 107 ? 14.502 -3.093 -21.828 1.00 72.06 107 GLN A CA 1
ATOM 802 C C . GLN A 1 107 ? 14.465 -2.844 -20.318 1.00 72.06 107 GLN A C 1
ATOM 804 O O . GLN A 1 107 ? 13.642 -3.392 -19.589 1.00 72.06 107 GLN A O 1
ATOM 809 N N . GLY A 1 108 ? 15.389 -2.006 -19.847 1.00 81.62 108 GLY A N 1
ATOM 810 C CA . GLY A 1 108 ? 15.358 -1.463 -18.489 1.00 81.62 108 GLY A CA 1
ATOM 811 C C . GLY A 1 108 ? 14.560 -0.161 -18.407 1.00 81.62 108 GLY A C 1
ATOM 812 O O . GLY A 1 108 ? 14.232 0.465 -19.416 1.00 81.62 108 GLY A O 1
ATOM 813 N N . THR A 1 109 ? 14.277 0.283 -17.187 1.00 87.44 109 THR A N 1
ATOM 814 C CA . THR A 1 109 ? 13.841 1.662 -16.930 1.00 87.44 109 THR A CA 1
ATOM 815 C C . THR A 1 109 ? 15.047 2.497 -16.529 1.00 87.44 109 THR A C 1
ATOM 817 O O . THR A 1 109 ? 15.911 2.019 -15.797 1.00 87.44 109 THR A O 1
ATOM 820 N N . ASP A 1 110 ? 15.100 3.742 -16.999 1.00 91.12 110 ASP A N 1
ATOM 821 C CA . ASP A 1 110 ? 16.117 4.701 -16.574 1.00 91.12 110 ASP A CA 1
ATOM 822 C C . ASP A 1 110 ? 16.121 4.831 -15.039 1.00 91.12 110 ASP A C 1
ATOM 824 O O . ASP A 1 110 ? 15.071 5.017 -14.412 1.00 91.12 110 ASP A O 1
ATOM 828 N N . ALA A 1 111 ? 17.305 4.749 -14.432 1.00 93.31 111 ALA A N 1
ATOM 829 C CA . ALA A 1 111 ? 17.489 4.891 -12.993 1.00 93.31 111 ALA A CA 1
ATOM 830 C C . ALA A 1 111 ? 16.936 6.225 -12.459 1.00 93.31 111 ALA A C 1
ATOM 832 O O . ALA A 1 111 ? 16.398 6.262 -11.352 1.00 93.31 111 ALA A O 1
ATOM 833 N N . ALA A 1 112 ? 16.995 7.306 -13.245 1.00 95.38 112 ALA A N 1
ATOM 834 C CA . ALA A 1 112 ? 16.411 8.594 -12.877 1.00 95.38 112 ALA A CA 1
ATOM 835 C C . ALA A 1 112 ? 14.876 8.527 -12.774 1.00 95.38 112 ALA A C 1
ATOM 837 O O . ALA A 1 112 ? 14.288 9.130 -11.873 1.00 95.38 112 ALA A O 1
ATOM 838 N N . ILE A 1 113 ? 14.222 7.757 -13.651 1.00 93.00 113 ILE A N 1
ATOM 839 C CA . ILE A 1 113 ? 12.770 7.532 -13.597 1.00 93.00 113 ILE A CA 1
ATOM 840 C C . ILE A 1 113 ? 12.418 6.705 -12.360 1.00 93.00 113 ILE A C 1
ATOM 842 O O . ILE A 1 113 ? 11.508 7.083 -11.624 1.00 93.00 113 ILE A O 1
ATOM 846 N N . VAL A 1 114 ? 13.159 5.625 -12.094 1.00 95.44 114 VAL A N 1
ATOM 847 C CA . VAL A 1 114 ? 12.950 4.778 -10.906 1.00 95.44 114 VAL A CA 1
ATOM 848 C C . VAL A 1 114 ? 13.101 5.596 -9.621 1.00 95.44 114 VAL A C 1
ATOM 850 O O . VAL A 1 114 ? 12.220 5.564 -8.762 1.00 95.44 114 VAL A O 1
ATOM 853 N N . LEU A 1 115 ? 14.161 6.404 -9.511 1.00 97.19 115 LEU A N 1
ATOM 854 C CA . LEU A 1 115 ? 14.374 7.292 -8.367 1.00 97.19 115 LEU A CA 1
ATOM 855 C C . LEU A 1 115 ? 13.210 8.275 -8.194 1.00 97.19 115 LEU A C 1
ATOM 857 O O . LEU A 1 115 ? 12.719 8.474 -7.081 1.00 97.19 115 LEU A O 1
ATOM 861 N N . LYS A 1 116 ? 12.728 8.869 -9.292 1.00 97.12 116 LYS A N 1
ATOM 862 C CA . LYS A 1 116 ? 11.590 9.789 -9.241 1.00 97.12 116 LYS A CA 1
ATOM 863 C C . LYS A 1 116 ? 10.310 9.085 -8.788 1.00 97.12 116 LYS A C 1
ATOM 865 O O . LYS A 1 116 ? 9.572 9.646 -7.980 1.00 97.12 116 LYS A O 1
ATOM 870 N N . GLN A 1 117 ? 10.057 7.867 -9.264 1.00 96.31 117 GLN A N 1
ATOM 871 C CA . GLN A 1 117 ? 8.916 7.051 -8.838 1.00 96.31 117 GLN A CA 1
ATOM 872 C C . GLN A 1 117 ? 8.987 6.718 -7.345 1.00 96.31 117 GLN A C 1
ATOM 874 O O . GLN A 1 117 ? 7.988 6.884 -6.649 1.00 96.31 117 GLN A O 1
ATOM 879 N N . MET A 1 118 ? 10.160 6.335 -6.831 1.00 98.00 118 MET A N 1
ATOM 880 C CA . MET A 1 118 ? 10.363 6.094 -5.397 1.00 98.00 118 MET A CA 1
ATOM 881 C C . MET A 1 118 ? 10.088 7.347 -4.560 1.00 98.00 118 MET A C 1
ATOM 883 O O . MET A 1 118 ? 9.374 7.269 -3.565 1.00 98.00 118 MET A O 1
ATOM 887 N N . GLN A 1 119 ? 10.595 8.514 -4.973 1.00 98.31 119 GLN A N 1
ATOM 888 C CA . GLN A 1 119 ? 10.339 9.782 -4.276 1.00 98.31 119 GLN A CA 1
ATOM 889 C C . GLN A 1 119 ? 8.848 10.142 -4.253 1.00 98.31 119 GLN A C 1
ATOM 891 O O . GLN A 1 119 ? 8.338 10.603 -3.229 1.00 98.31 119 GLN A O 1
ATOM 896 N N . ILE A 1 120 ? 8.148 9.930 -5.373 1.00 97.94 120 ILE A N 1
ATOM 897 C CA . ILE A 1 120 ? 6.701 10.149 -5.469 1.00 97.94 120 ILE A CA 1
ATOM 898 C C . ILE A 1 120 ? 5.966 9.194 -4.528 1.00 97.94 120 ILE A C 1
ATOM 900 O O . ILE A 1 120 ? 5.146 9.656 -3.739 1.00 97.94 120 ILE A O 1
ATOM 904 N N . LEU A 1 121 ? 6.281 7.895 -4.570 1.00 98.19 121 LEU A N 1
ATOM 905 C CA . LEU A 1 121 ? 5.627 6.894 -3.728 1.00 98.19 121 LEU A CA 1
ATOM 906 C C . LEU A 1 121 ? 5.867 7.167 -2.240 1.00 98.19 121 LEU A C 1
ATOM 908 O O . LEU A 1 121 ? 4.920 7.120 -1.463 1.00 98.19 121 LEU A O 1
ATOM 912 N N . ALA A 1 122 ? 7.096 7.515 -1.850 1.00 98.25 122 ALA A N 1
ATOM 913 C CA . ALA A 1 122 ? 7.431 7.882 -0.475 1.00 98.25 122 ALA A CA 1
ATOM 914 C C . ALA A 1 122 ? 6.624 9.097 -0.010 1.00 98.25 122 ALA A C 1
ATOM 916 O O . ALA A 1 122 ? 5.940 9.032 1.006 1.00 98.25 122 ALA A O 1
ATOM 917 N N . THR A 1 123 ? 6.627 10.173 -0.801 1.00 98.06 123 THR A N 1
ATOM 918 C CA . THR A 1 123 ? 5.877 11.395 -0.475 1.00 98.06 123 THR A CA 1
ATOM 919 C C . THR A 1 123 ? 4.376 11.124 -0.368 1.00 98.06 123 THR A C 1
ATOM 921 O O . THR A 1 123 ? 3.724 11.613 0.552 1.00 98.06 123 THR A O 1
ATOM 924 N N . ALA A 1 124 ? 3.818 10.346 -1.299 1.00 97.31 124 ALA A N 1
ATOM 925 C CA . ALA A 1 124 ? 2.406 9.981 -1.297 1.00 97.31 124 ALA A CA 1
ATOM 926 C C . ALA A 1 124 ? 2.045 9.098 -0.093 1.00 97.31 124 ALA A C 1
ATOM 928 O O . ALA A 1 124 ? 1.034 9.349 0.551 1.00 97.31 124 ALA A O 1
ATOM 929 N N . SER A 1 125 ? 2.897 8.131 0.260 1.00 97.56 125 SER A N 1
ATOM 930 C CA . SER A 1 125 ? 2.692 7.260 1.426 1.00 97.56 125 SER A CA 1
ATOM 931 C C . SER A 1 125 ? 2.728 8.064 2.730 1.00 97.56 125 SER A C 1
ATOM 933 O O . SER A 1 125 ? 1.864 7.889 3.582 1.00 97.56 125 SER A O 1
ATOM 935 N N . SER A 1 126 ? 3.657 9.019 2.869 1.00 97.56 126 SER A N 1
ATOM 936 C CA . SER A 1 126 ? 3.678 9.925 4.026 1.00 97.56 126 SER A CA 1
ATOM 937 C C . SER A 1 126 ? 2.413 10.777 4.113 1.00 97.56 126 SER A C 1
ATOM 939 O O . SER A 1 126 ? 1.850 10.915 5.195 1.00 97.56 126 SER A O 1
ATOM 941 N N . LYS A 1 127 ? 1.932 11.314 2.983 1.00 97.75 127 LYS A N 1
ATOM 942 C CA . LYS A 1 127 ? 0.669 12.066 2.946 1.00 97.75 127 LYS A CA 1
ATOM 943 C C . LYS A 1 127 ? -0.529 11.201 3.321 1.00 97.75 127 LYS A C 1
ATOM 945 O O . LYS A 1 127 ? -1.355 11.667 4.091 1.00 97.75 127 LYS A O 1
ATOM 950 N N . MET A 1 128 ? -0.586 9.959 2.848 1.00 98.31 128 MET A N 1
ATOM 951 C CA . MET A 1 128 ? -1.623 8.992 3.218 1.00 98.31 128 MET A CA 1
ATOM 952 C C . MET A 1 128 ? -1.686 8.785 4.729 1.00 98.31 128 MET A C 1
ATOM 954 O O . MET A 1 128 ? -2.752 8.934 5.319 1.00 98.31 128 MET A O 1
ATOM 958 N N . VAL A 1 129 ? -0.538 8.550 5.371 1.00 97.81 129 VAL A N 1
ATOM 959 C CA . VAL A 1 129 ? -0.462 8.405 6.832 1.00 97.81 129 VAL A CA 1
ATOM 960 C C . VAL A 1 129 ? -0.856 9.703 7.545 1.00 97.81 129 VAL A C 1
ATOM 962 O O . VAL A 1 129 ? -1.612 9.667 8.510 1.00 97.81 129 VAL A O 1
ATOM 965 N N . SER A 1 130 ? -0.417 10.869 7.059 1.00 97.38 130 SER A N 1
ATOM 966 C CA . SER A 1 130 ? -0.876 12.158 7.595 1.00 97.38 130 SER A CA 1
ATOM 967 C C . SER A 1 130 ? -2.390 12.341 7.452 1.00 97.38 130 SER A C 1
ATOM 969 O O . SER A 1 130 ? -3.030 12.821 8.381 1.00 97.38 130 SER A O 1
ATOM 971 N N . GLY A 1 131 ? -2.973 11.931 6.324 1.00 97.75 131 GLY A N 1
ATOM 972 C CA . GLY A 1 131 ? -4.418 11.923 6.106 1.00 97.75 131 GLY A CA 1
ATOM 973 C C . GLY A 1 131 ? -5.146 11.012 7.090 1.00 97.75 131 GLY A C 1
ATOM 974 O O . GLY A 1 131 ? -6.179 11.411 7.615 1.00 97.75 131 GLY A O 1
ATOM 975 N N . GLN A 1 132 ? -4.574 9.847 7.404 1.00 97.50 132 GLN A N 1
ATOM 976 C CA . GLN A 1 132 ? -5.112 8.928 8.409 1.00 97.50 132 GLN A CA 1
ATOM 977 C C . GLN A 1 132 ? -5.119 9.550 9.811 1.00 97.50 132 GLN A C 1
ATOM 979 O O . GLN A 1 132 ? -6.105 9.442 10.531 1.00 97.50 132 GLN A O 1
ATOM 984 N N . VAL A 1 133 ? -4.064 10.283 10.181 1.00 97.44 133 VAL A N 1
ATOM 985 C CA . VAL A 1 133 ? -4.031 11.033 11.449 1.00 97.44 133 VAL A CA 1
ATOM 986 C C . VAL A 1 133 ? -5.116 12.109 11.492 1.00 97.44 133 VAL A C 1
ATOM 988 O O . VAL A 1 133 ? -5.776 12.264 12.517 1.00 97.44 133 VAL A O 1
ATOM 991 N N . LEU A 1 134 ? -5.303 12.857 10.399 1.00 97.38 134 LEU A N 1
ATOM 992 C CA . LEU A 1 134 ? -6.348 13.880 10.326 1.00 97.38 134 LEU A CA 1
ATOM 993 C C . LEU A 1 134 ? -7.749 13.267 10.450 1.00 97.38 134 LEU A C 1
ATOM 995 O O . LEU A 1 134 ? -8.598 13.852 11.116 1.00 97.38 134 LEU A O 1
ATOM 999 N N . ASP A 1 135 ? -7.969 12.096 9.851 1.00 96.94 135 ASP A N 1
ATOM 1000 C CA . ASP A 1 135 ? -9.241 11.373 9.924 1.00 96.94 135 ASP A CA 1
ATOM 1001 C C . ASP A 1 135 ? -9.559 10.935 11.361 1.00 96.94 135 ASP A C 1
ATOM 1003 O O . ASP A 1 135 ? -10.590 11.322 11.906 1.00 96.94 135 ASP A O 1
ATOM 1007 N N . LEU A 1 136 ? -8.607 10.275 12.034 1.00 96.00 136 LEU A N 1
ATOM 1008 C CA . LEU A 1 136 ? -8.733 9.893 13.449 1.00 96.00 136 LEU A CA 1
ATOM 1009 C C . LEU A 1 136 ? -8.993 11.105 14.359 1.00 96.00 136 LEU A C 1
ATOM 1011 O O . LEU A 1 136 ? -9.767 11.043 15.310 1.00 96.00 136 LEU A O 1
ATOM 1015 N N . GLN A 1 137 ? -8.353 12.245 14.082 1.00 96.06 137 GLN A N 1
ATOM 1016 C CA . GLN A 1 137 ? -8.568 13.474 14.851 1.00 96.06 137 GLN A CA 1
ATOM 1017 C C . GLN A 1 137 ? -9.940 14.110 14.604 1.00 96.06 137 GLN A C 1
ATOM 1019 O O . GLN A 1 137 ? -10.393 14.884 15.457 1.00 96.06 137 GLN A O 1
ATOM 1024 N N . ALA A 1 138 ? -10.571 13.835 13.465 1.00 96.12 138 ALA A N 1
ATOM 1025 C CA . ALA A 1 138 ? -11.882 14.351 13.093 1.00 96.12 138 ALA A CA 1
ATOM 1026 C C . ALA A 1 138 ? -13.041 13.473 13.594 1.00 96.12 138 ALA A C 1
ATOM 1028 O O . ALA A 1 138 ? -14.179 13.948 13.638 1.00 96.12 138 ALA A O 1
ATOM 1029 N N . GLU A 1 139 ? -12.778 12.232 14.013 1.00 93.56 139 GLU A N 1
ATOM 1030 C CA . GLU A 1 139 ? -13.806 11.328 14.527 1.00 93.56 139 GLU A CA 1
ATOM 1031 C C . GLU A 1 139 ? -14.638 11.956 15.656 1.00 93.56 139 GLU A C 1
ATOM 1033 O O . GLU A 1 139 ? -14.130 12.572 16.597 1.00 93.56 139 GLU A O 1
ATOM 1038 N N . GLY A 1 140 ? -15.962 11.812 15.546 1.00 93.81 140 GLY A N 1
ATOM 1039 C CA . GLY A 1 140 ? -16.917 12.347 16.519 1.00 93.81 140 GLY A CA 1
ATOM 1040 C C . GLY A 1 140 ? -17.054 13.876 16.529 1.00 93.81 140 GLY A C 1
ATOM 1041 O O . GLY A 1 140 ? -17.732 14.407 17.410 1.00 93.81 140 GLY A O 1
ATOM 1042 N N . LYS A 1 141 ? -16.446 14.597 15.576 1.00 96.56 141 LYS A N 1
ATOM 1043 C CA . LYS A 1 141 ? -16.503 16.065 15.486 1.00 96.56 141 LYS A CA 1
ATOM 1044 C C . LYS A 1 141 ? -17.273 16.529 14.253 1.00 96.56 141 LYS A C 1
ATOM 1046 O O . LYS A 1 141 ? -17.345 15.843 13.239 1.00 96.56 141 LYS A O 1
ATOM 1051 N N . GLN A 1 142 ? -17.835 17.734 14.335 1.00 96.88 142 GLN A N 1
ATOM 1052 C CA . GLN A 1 142 ? -18.261 18.465 13.143 1.00 96.88 142 GLN A CA 1
ATOM 1053 C C . GLN A 1 142 ? -17.054 19.196 12.566 1.00 96.88 142 GLN A C 1
ATOM 1055 O O . GLN A 1 142 ? -16.403 19.959 13.278 1.00 96.88 142 GLN A O 1
ATOM 1060 N N . ILE A 1 143 ? -16.783 18.962 11.287 1.00 97.56 143 ILE A N 1
ATOM 1061 C CA . ILE A 1 143 ? -15.702 19.600 10.539 1.00 97.56 143 ILE A CA 1
ATOM 1062 C C . ILE A 1 143 ? -16.274 20.385 9.359 1.00 97.56 143 ILE A C 1
ATOM 1064 O O . ILE A 1 143 ? -17.376 20.116 8.875 1.00 97.56 143 ILE A O 1
ATOM 1068 N N . THR A 1 144 ? -15.526 21.381 8.912 1.00 98.06 144 THR A N 1
ATOM 1069 C CA . THR A 1 144 ? -15.828 22.182 7.726 1.00 98.06 144 THR A CA 1
ATOM 1070 C C . THR A 1 144 ? -15.600 21.386 6.438 1.00 98.06 144 THR A C 1
ATOM 1072 O O . THR A 1 144 ? -14.936 20.347 6.426 1.00 98.06 144 THR A O 1
ATOM 1075 N N . GLN A 1 145 ? -16.129 21.892 5.321 1.00 97.62 145 GLN A N 1
ATOM 1076 C CA . GLN A 1 145 ? -15.876 21.303 4.004 1.00 97.62 145 GLN A CA 1
ATOM 1077 C C . GLN A 1 145 ? -14.377 21.284 3.665 1.00 97.62 145 GLN A C 1
ATOM 1079 O O . GLN A 1 145 ? -13.878 20.264 3.198 1.00 97.62 145 GLN A O 1
ATOM 1084 N N . ASP A 1 146 ? -13.655 22.370 3.948 1.00 98.06 146 ASP A N 1
ATOM 1085 C CA . ASP A 1 146 ? -12.222 22.475 3.651 1.00 98.06 146 ASP A CA 1
ATOM 1086 C C . ASP A 1 146 ? -11.396 21.440 4.435 1.00 98.06 146 ASP A C 1
ATOM 1088 O O . ASP A 1 146 ? -10.465 20.836 3.895 1.00 98.06 146 ASP A O 1
ATOM 1092 N N . GLU A 1 147 ? -11.755 21.187 5.697 1.00 97.31 147 GLU A N 1
ATOM 1093 C CA . GLU A 1 147 ? -11.129 20.149 6.526 1.00 97.31 147 GLU A CA 1
ATOM 1094 C C . GLU A 1 147 ? -11.402 18.747 5.971 1.00 97.31 147 GLU A C 1
ATOM 1096 O O . GLU A 1 147 ? -10.470 17.949 5.844 1.00 97.31 147 GLU A O 1
ATOM 1101 N N . LEU A 1 148 ? -12.647 18.465 5.573 1.00 97.12 148 LEU A N 1
ATOM 1102 C CA . LEU A 1 148 ? -13.028 17.182 4.979 1.00 97.12 148 LEU A CA 1
ATOM 1103 C C . LEU A 1 148 ? -12.293 16.932 3.651 1.00 97.12 148 LEU A C 1
ATOM 1105 O O . LEU A 1 148 ? -11.746 15.851 3.424 1.00 97.12 148 LEU A O 1
ATOM 1109 N N . GLU A 1 149 ? -12.226 17.939 2.779 1.00 97.69 149 GLU A N 1
ATOM 1110 C CA . GLU A 1 149 ? -11.478 17.856 1.523 1.00 97.69 149 GLU A CA 1
ATOM 1111 C C . GLU A 1 149 ? -9.981 17.636 1.764 1.00 97.69 149 GLU A C 1
ATOM 1113 O O . GLU A 1 149 ? -9.338 16.883 1.025 1.00 97.69 149 GLU A O 1
ATOM 1118 N N . ASN A 1 150 ? -9.416 18.259 2.801 1.00 96.94 150 ASN A N 1
ATOM 1119 C CA . ASN A 1 150 ? -8.022 18.058 3.175 1.00 96.94 150 ASN A CA 1
ATOM 1120 C C . ASN A 1 150 ? -7.759 16.631 3.685 1.00 96.94 150 ASN A C 1
ATOM 1122 O O . ASN A 1 150 ? -6.749 16.040 3.298 1.00 96.94 150 ASN A O 1
ATOM 1126 N N . ILE A 1 151 ? -8.662 16.048 4.482 1.00 97.56 151 ILE A N 1
ATOM 1127 C CA . ILE A 1 151 ? -8.571 14.639 4.901 1.00 97.56 151 ILE A CA 1
ATOM 1128 C C . ILE A 1 151 ? -8.559 13.736 3.666 1.00 97.56 151 ILE A C 1
ATOM 1130 O O . ILE A 1 151 ? -7.600 12.991 3.457 1.00 97.56 151 ILE A O 1
ATOM 1134 N N . HIS A 1 152 ? -9.566 13.850 2.794 1.00 96.69 152 HIS A N 1
ATOM 1135 C CA . HIS A 1 152 ? -9.692 12.985 1.618 1.00 96.69 152 HIS A CA 1
ATOM 1136 C C . HIS A 1 152 ? -8.521 13.121 0.641 1.00 96.69 152 HIS A C 1
ATOM 1138 O O . HIS A 1 152 ? -8.000 12.117 0.162 1.00 96.69 152 HIS A O 1
ATOM 1144 N N . ARG A 1 153 ? -8.050 14.347 0.382 1.00 96.44 153 ARG A N 1
ATOM 1145 C CA . ARG A 1 153 ? -6.908 14.599 -0.514 1.00 96.44 153 ARG A CA 1
ATOM 1146 C C . ARG A 1 153 ? -5.626 13.914 -0.050 1.00 96.44 153 ARG A C 1
ATOM 1148 O O . ARG A 1 153 ? -4.774 13.605 -0.881 1.00 96.44 153 ARG A O 1
ATOM 1155 N N . ASN A 1 154 ? -5.455 13.758 1.259 1.00 96.00 154 ASN A N 1
ATOM 1156 C CA . ASN A 1 154 ? -4.269 13.132 1.820 1.00 96.00 154 ASN A CA 1
ATOM 1157 C C . ASN A 1 154 ? -4.466 11.623 2.003 1.00 96.00 154 ASN A C 1
ATOM 1159 O O . ASN A 1 154 ? -3.573 10.880 1.617 1.00 96.00 154 ASN A O 1
ATOM 1163 N N . LYS A 1 155 ? -5.616 11.172 2.526 1.00 95.19 155 LYS A N 1
ATOM 1164 C CA . LYS A 1 155 ? -5.885 9.769 2.896 1.00 95.19 155 LYS A CA 1
ATOM 1165 C C . LYS A 1 155 ? -6.077 8.818 1.700 1.00 95.19 155 LYS A C 1
ATOM 1167 O O . LYS A 1 155 ? -5.784 7.634 1.845 1.00 95.19 155 LYS A O 1
ATOM 1172 N N . THR A 1 156 ? -6.579 9.273 0.543 1.00 89.94 156 THR A N 1
ATOM 1173 C CA . THR A 1 156 ? 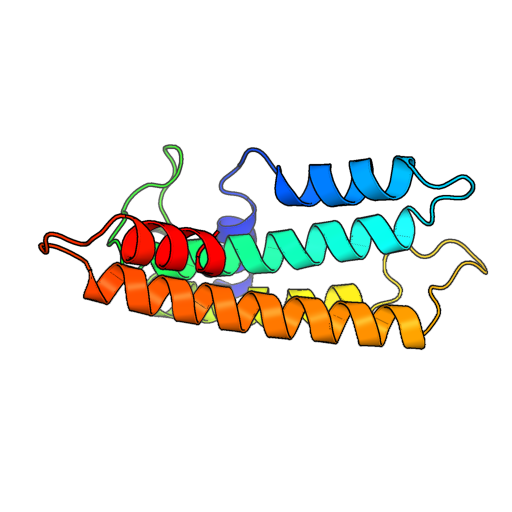-7.014 8.369 -0.557 1.00 89.94 156 THR A CA 1
ATOM 1174 C C . THR A 1 156 ? -6.378 8.633 -1.907 1.00 89.94 156 THR A C 1
ATOM 1176 O O . THR A 1 156 ? -6.096 7.614 -2.596 1.00 89.94 156 THR A O 1
#

Foldseek 3Di:
DLLVVLLVCLLPLDDPLVQLVVLVVVQVVDPDRPVLLSNLLSLLVSLLVSLVQLVCCAPVHVVPQDDPNHGRSCNVRNPVSSNVSSVVSNVVSLVSLPDCPPPDVPDDDDPVVSVVSSVVSVVLSVLLVVLSVLVVVCPPHDDDPVSVVSSVVRND

Sequence (156 aa):
EPLKSAVHHAVMLGGKRVRPALCYATASLQSNPNFAAARRAAVAVELIHCYSLAHDDLPCMDNDLLRRGQPTCHVAFGEDTALLAGDILQSMAFEVLGSRLFDEQGQGTDAAIVLKQMQILATASSKMVSGQVLDLQAEGKQITQDELENIHRNKT

Radius of gyration: 17.05 Å; chains: 1; bounding box: 36×42×46 Å

pLDDT: mean 95.58, std 4.86, range [69.38, 98.56]

=== Feature glossary ===
Feature key, reading from the visual/contextual features back to the raw sequence:

Rendered structure images. Six rendered views show the 3D structure from the faces of a cube — i.e. along ±x, ±y, ±z. Rendering representation is drawn randomly per protein from cartoon (secondary-structure ribbons), sticks (backbone bonds), or molecular surface; coloring is either N→C rainbow (blue at the N-terminus through red at the C-terminus) or one color per chain.

Contact-map, Ramachandran, and PAE plots. The contact map is a binary N×N matrix image: pixel (i, j) is dark where Cα_i and Cα_j are within 8 Å and |i−j|>4. Because the |i−j|>4 filter removes local helical contacts, off-diagonal stripes parallel to the main diagonal indicate parallel β-sheets; stripes perpendicular to it indicate antiparallel β-sheets. The Ramachandran plot scatters every residue's (φ, ψ) pair against the sterically allowed regions. The PAE heatmap renders the predicted-aligned-error matrix.

InterPro / GO / CATH / organism. Database cross-references. InterPro integrates a dozen domain/family signature databases into unified entries with residue-range hits. GO terms attach function/process/location labels with evidence codes. CATH codes position the fold in a four-level structural taxonomy. Organism is the NCBI-taxonomy species name.

Nearest PDB structures. The Foldseek neighbor list gives the closest experimentally determined structures in the PDB, ranked by structural alignment. TM-score near 1 means near-identical fold; near 0.3 means only rough topology match. This is how one finds what a novel AlphaFold prediction most resembles in the solved-structure universe.

Predicted aligned error. PAE(i, j) answers: if I align the predicted and true structures on residue i, how far off (in Å) do I expect residue j to be? A block-diagonal PAE matrix with low values on the blocks and high values off-diagonal is the signature of a multi-domain protein with confidently predicted domains but uncertain inter-domain orientation.

Solvent-accessible surface area. Accessible surface area quantifies burial. A residue with SASA near zero is packed into the hydrophobic core; one with SASA >100 Å² sits on the surface. Computed here via the Shrake–Rupley numerical algorithm with a 1.4 Å probe.

B-factor. B-factor (Debye–Waller factor) reflects atomic displacement in the crystal lattice. It is an experimental observable (units Å²), not a prediction; low values mean the atom is pinned down, high values mean it moves or is heterogeneous across the crystal.

pLDDT. For AlphaFold models, the B-factor field carries pLDDT — the model's own estimate of local accuracy on a 0–100 scale. Regions with pLDDT<50 should be treated as essentially unmodeled; they often correspond to intrinsically disordered segments.

Backbone torsions (φ/ψ). φ (phi) and ψ (psi) are the two rotatable backbone dihedrals per residue: φ is the C(i-1)–N–Cα–C torsion, ψ is the N–Cα–C–N(i+1) torsion, both in degrees on (−180°, 180°]. α-helical residues cluster near (−60°, −45°); β-strand residues near (−120°, +130°). A Ramachandran plot is simply a scatter of (φ, ψ) for every residue.

Radius of gyration, Cα contacts, bounding box. Radius of gyration (Rg) is the root-mean-square distance of Cα atoms from their centroid — a single number for overall size and compactness. A globular domain of N residues has Rg ≈ 2.2·N^0.38 Å; an extended or disordered chain has a much larger Rg. The Cα contact count is the number of residue pairs whose Cα atoms are within 8 Å and are more than four positions apart in sequence — a standard proxy for tertiary packing density. The bounding box is the smallest axis-aligned box enclosing all Cα atoms.

Secondary structure (3-state, P-SEA). Three-state se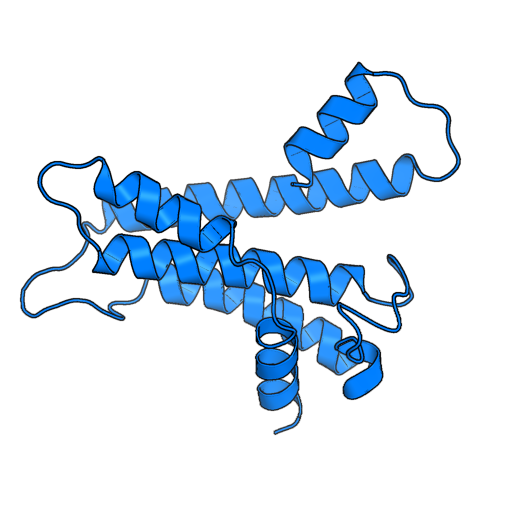condary structure (P-SEA) collapses the eight DSSP classes into helix (a), strand (b), and coil (c). P-SEA assigns these from Cα geometry alone — distances and angles — without requiring backbone oxygens, so it works on any Cα trace.

Secondary structure (8-state, DSSP). DSSP 8-state secondary structure assigns each residue one of H (α-helix), G (3₁₀-helix), I (π-helix), E (extended β-strand), B (isolated β-bridge), T (hydrogen-bonded turn), S (bend), or '-' (coil). The assignment is computed from backbone hydrogen-bond geometry via the Kabsch–Sander algorithm.

Foldseek 3Di. A 3Di character summarizes, for each residue, the relative orientation of the Cα frame of its nearest spatial neighbor. Because it encodes fold topology rather than chemistry, 3Di alignments detect remote structural similarity that sequence alignment misses.

mmCIF coordinates. The mmCIF block holds the 3D Cartesian coordinates of each backbone atom (N, Cα, C, O) in ångströms. mmCIF is the PDB's canonical archive format — a tagged-loop text representation of the atomic model.

Sequence. Sequence gives the chain of amino acids in standard one-letter code (A=alanine, C=cysteine, …, Y=tyrosine), read N→C. It is the only feature that is directly encoded by the gene; all structural features are derived from the folded form of this sequence.